Protein AF-A0A3A0BA62-F1 (afdb_monomer_lite)

Secondary structure (DSSP, 8-state):
--------SS--SS-HHHHHHHHHHHHHHHHHHHHHHHHHHHHHHHHHHHHHHHHHHHHHHHHHHHHHHHHHHHHHHHHHHHHHHHHHHHHHT-

Sequence (94 aa):
KPSSGIAAAYEYEPDGRELLDAIIPRFTALQVYQAILESQASEHAARMIAMRNATDNAKELVGALQLAYNKVRQQGITNDILDIVGGAEALAAN

Foldseek 3Di:
DDDPDPDPPDDDPPDPVVVCVVCVVVVVVVVVVVVVVVVVVVVVVVVVVVVVVVVVVVVVVVVVVVVVVVVVVVVVVVVVVVVVVVVVVVVVVD

Structure (mmCIF, N/CA/C/O backbone):
data_AF-A0A3A0BA62-F1
#
_entry.id   AF-A0A3A0BA62-F1
#
loop_
_atom_site.group_PDB
_atom_site.id
_atom_site.type_symbol
_atom_site.label_atom_id
_atom_site.label_alt_id
_atom_site.label_comp_id
_atom_site.label_asym_id
_atom_site.label_entity_id
_atom_site.label_seq_id
_atom_site.pdbx_PDB_ins_code
_atom_site.Cartn_x
_atom_site.Cartn_y
_atom_site.Cartn_z
_atom_site.occupancy
_atom_site.B_iso_or_equiv
_atom_site.auth_seq_id
_atom_site.auth_comp_id
_atom_site.auth_asym_id
_atom_site.auth_atom_id
_atom_site.pdbx_PDB_model_num
ATOM 1 N N . LYS A 1 1 ? 25.110 15.453 -64.708 1.00 35.78 1 LYS A N 1
ATOM 2 C CA . LYS A 1 1 ? 25.965 16.370 -63.909 1.00 35.78 1 LYS A CA 1
ATOM 3 C C . LYS A 1 1 ? 25.697 16.040 -62.442 1.00 35.78 1 LYS A C 1
ATOM 5 O O . LYS A 1 1 ? 24.519 15.995 -62.110 1.00 35.78 1 LYS A O 1
ATOM 10 N N . PRO A 1 2 ? 26.705 15.652 -61.645 1.00 43.09 2 PRO A N 1
ATOM 11 C CA . PRO A 1 2 ? 26.478 14.897 -60.417 1.00 43.09 2 PRO A CA 1
ATOM 12 C C . PRO A 1 2 ? 25.920 15.769 -59.288 1.00 43.09 2 PRO A C 1
ATOM 14 O O . PRO A 1 2 ? 26.158 16.974 -59.226 1.00 43.09 2 PRO A O 1
ATOM 17 N N . SER A 1 3 ? 25.141 15.111 -58.436 1.00 46.72 3 SER A N 1
ATOM 18 C CA . SER A 1 3 ? 24.431 15.604 -57.264 1.00 46.72 3 SER A CA 1
ATOM 19 C C . SER A 1 3 ? 25.389 16.042 -56.158 1.00 46.72 3 SER A C 1
ATOM 21 O O . SER A 1 3 ? 26.027 15.212 -55.514 1.00 46.72 3 SER A O 1
ATOM 23 N N . SER A 1 4 ? 25.431 17.344 -55.895 1.00 49.38 4 SER A N 1
ATOM 24 C CA . SER A 1 4 ? 26.013 17.919 -54.682 1.00 49.38 4 SER A CA 1
ATOM 25 C C . SER A 1 4 ? 25.037 17.719 -53.514 1.00 49.38 4 SER A C 1
ATOM 27 O O . SER A 1 4 ? 24.374 18.658 -53.075 1.00 49.38 4 SER A O 1
ATOM 29 N N . GLY A 1 5 ? 24.902 16.474 -53.051 1.00 51.66 5 GLY A N 1
ATOM 30 C CA . GLY A 1 5 ? 24.393 16.199 -51.710 1.00 51.66 5 GLY A CA 1
ATOM 31 C C . GLY A 1 5 ? 25.439 16.658 -50.699 1.00 51.66 5 GLY A C 1
ATOM 32 O O . GLY A 1 5 ? 26.628 16.469 -50.942 1.00 51.66 5 GLY A O 1
ATOM 33 N N . ILE A 1 6 ? 24.993 17.318 -49.630 1.00 54.00 6 ILE A N 1
ATOM 34 C CA . ILE A 1 6 ? 25.809 17.878 -48.543 1.00 54.00 6 ILE A CA 1
ATOM 35 C C . ILE A 1 6 ? 26.951 16.907 -48.208 1.00 54.00 6 ILE A C 1
ATOM 37 O O . ILE A 1 6 ? 26.702 15.821 -47.687 1.00 54.00 6 ILE A O 1
ATOM 41 N N . ALA A 1 7 ? 28.188 17.275 -48.552 1.00 53.81 7 ALA A N 1
ATOM 42 C CA . ALA A 1 7 ? 29.362 16.518 -48.144 1.00 53.81 7 ALA A CA 1
ATOM 43 C C . ALA A 1 7 ? 29.381 16.499 -46.611 1.00 53.81 7 ALA A C 1
ATOM 45 O O . ALA A 1 7 ? 29.295 17.556 -45.981 1.00 53.81 7 ALA A O 1
ATOM 46 N N . ALA A 1 8 ? 29.393 15.302 -46.026 1.00 58.88 8 ALA A N 1
ATOM 47 C CA . ALA A 1 8 ? 29.354 15.119 -44.585 1.00 58.88 8 ALA A CA 1
ATOM 48 C C . ALA A 1 8 ? 30.500 15.910 -43.939 1.00 58.88 8 ALA A C 1
ATOM 50 O O . ALA A 1 8 ? 31.663 15.710 -44.270 1.00 58.88 8 ALA A O 1
ATOM 51 N N . ALA A 1 9 ? 30.166 16.823 -43.025 1.00 60.62 9 ALA A N 1
ATOM 52 C CA . ALA A 1 9 ? 31.134 17.670 -42.325 1.00 60.62 9 ALA A CA 1
ATOM 53 C C . ALA A 1 9 ? 31.969 16.908 -41.272 1.00 60.62 9 ALA A C 1
ATOM 55 O O . ALA A 1 9 ? 32.729 17.524 -40.532 1.00 60.62 9 ALA A O 1
ATOM 56 N N . TYR A 1 10 ? 31.805 15.586 -41.186 1.00 68.19 10 TYR A N 1
ATOM 57 C CA . TYR A 1 10 ? 32.478 14.703 -40.245 1.00 68.19 10 TYR A CA 1
ATOM 58 C C . TYR A 1 10 ? 32.890 13.421 -40.967 1.00 68.19 10 TYR A C 1
ATOM 60 O O . TYR A 1 10 ? 32.048 12.731 -41.543 1.00 68.19 10 TYR A O 1
ATOM 68 N N . GLU A 1 11 ? 34.183 13.115 -40.922 1.00 71.69 11 GLU A N 1
ATOM 69 C CA . GLU A 1 11 ? 34.698 11.788 -41.244 1.00 71.69 11 GLU A CA 1
ATOM 70 C C . GLU A 1 11 ? 34.476 10.889 -40.023 1.00 71.69 11 GLU A C 1
ATOM 72 O O . GLU A 1 11 ? 34.836 11.241 -38.897 1.00 71.69 11 GLU A O 1
ATOM 77 N N . TYR A 1 12 ? 33.816 9.755 -40.246 1.00 73.31 12 TYR A N 1
ATOM 78 C CA . TYR A 1 12 ? 33.580 8.732 -39.234 1.00 73.31 12 TYR A CA 1
ATOM 79 C C . TYR A 1 12 ? 34.552 7.582 -39.480 1.00 73.31 12 TYR A C 1
ATOM 81 O O . TYR A 1 12 ? 34.691 7.125 -40.614 1.00 73.31 12 TYR A O 1
ATOM 89 N N . GLU A 1 13 ? 35.204 7.116 -38.420 1.00 75.44 13 GLU A N 1
ATOM 90 C CA . GLU A 1 13 ? 36.003 5.895 -38.440 1.00 75.44 13 GLU A CA 1
ATOM 91 C C . GLU A 1 13 ? 35.509 4.998 -37.296 1.00 75.44 13 GLU A C 1
ATOM 93 O O . GLU A 1 13 ? 35.629 5.400 -36.131 1.00 75.44 13 GLU A O 1
ATOM 98 N N . PRO A 1 14 ? 34.896 3.825 -37.565 1.00 80.75 14 PRO A N 1
ATOM 99 C CA . PRO A 1 14 ? 34.623 3.157 -38.858 1.00 80.75 14 PRO A CA 1
ATOM 100 C C . PRO A 1 14 ? 33.523 3.820 -39.724 1.00 80.75 14 PRO A C 1
ATOM 102 O O . PRO A 1 14 ? 32.929 4.816 -39.310 1.00 80.75 14 PRO A O 1
ATOM 105 N N . ASP A 1 15 ? 33.247 3.263 -40.919 1.00 84.81 15 ASP A N 1
ATOM 106 C CA . ASP A 1 15 ? 32.220 3.774 -41.850 1.00 84.81 15 ASP A CA 1
ATOM 107 C C . ASP A 1 15 ? 30.864 3.959 -41.152 1.00 84.81 15 ASP A C 1
ATOM 109 O O . ASP A 1 15 ? 30.469 3.182 -40.278 1.00 84.81 15 ASP A O 1
ATOM 113 N N . GLY A 1 16 ? 30.112 4.980 -41.570 1.00 82.81 16 GLY A N 1
ATOM 114 C CA . GLY A 1 16 ? 28.834 5.324 -40.950 1.00 82.81 16 GLY A CA 1
ATOM 115 C C . GLY A 1 16 ? 27.830 4.165 -40.931 1.00 82.81 16 GLY A C 1
ATOM 116 O O . GLY A 1 16 ? 27.024 4.084 -40.006 1.00 82.81 16 GLY A O 1
ATOM 117 N N . ARG A 1 17 ? 27.883 3.242 -41.904 1.00 85.38 17 ARG A N 1
ATOM 118 C CA . ARG A 1 17 ? 27.028 2.045 -41.902 1.00 85.38 17 ARG A CA 1
ATOM 119 C C . ARG A 1 17 ? 27.459 1.047 -40.837 1.00 85.38 17 ARG A C 1
ATOM 121 O O . ARG A 1 17 ? 26.614 0.616 -40.063 1.00 85.38 17 ARG A O 1
ATOM 128 N N . GLU A 1 18 ? 28.754 0.757 -40.739 1.00 87.25 18 GLU A N 1
ATOM 129 C CA . GLU A 1 18 ? 29.298 -0.156 -39.722 1.00 87.25 18 GLU A CA 1
ATOM 130 C C . GLU A 1 18 ? 29.011 0.351 -38.303 1.00 87.25 18 GLU A C 1
ATOM 132 O O . GLU A 1 18 ? 28.653 -0.418 -37.408 1.00 87.25 18 GLU A O 1
ATOM 137 N N . LEU A 1 19 ? 29.099 1.669 -38.105 1.00 87.69 19 LEU A N 1
ATOM 138 C CA . LEU A 1 19 ? 28.751 2.300 -36.839 1.00 87.69 19 LEU A CA 1
ATOM 139 C C . LEU A 1 19 ? 27.262 2.120 -36.502 1.00 87.69 19 LEU A C 1
ATOM 141 O O . LEU A 1 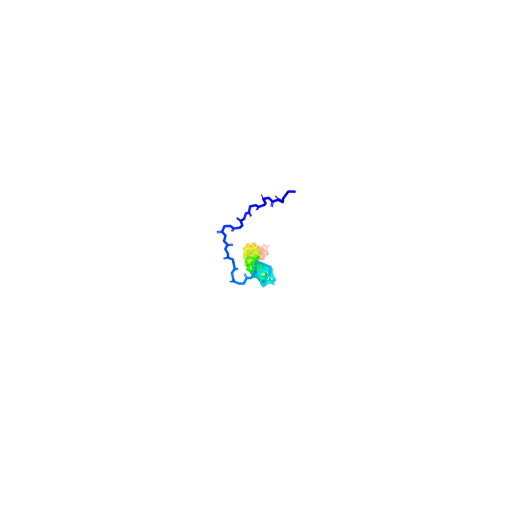19 ? 26.920 1.769 -35.371 1.00 87.69 19 LEU A O 1
ATOM 145 N N . LEU A 1 20 ? 26.368 2.345 -37.467 1.00 89.62 20 LEU A N 1
ATOM 146 C CA . LEU A 1 20 ? 24.926 2.179 -37.270 1.00 89.62 20 LEU A CA 1
ATOM 147 C C . LEU A 1 20 ? 24.534 0.715 -37.041 1.00 89.62 20 LEU A C 1
ATOM 149 O O . LEU A 1 20 ? 23.706 0.453 -36.167 1.00 89.62 20 LEU A O 1
ATOM 153 N N . ASP A 1 21 ? 25.168 -0.225 -37.740 1.00 91.19 21 ASP A N 1
ATOM 154 C CA . ASP A 1 21 ? 24.944 -1.664 -37.569 1.00 91.19 21 ASP A CA 1
ATOM 155 C C . ASP A 1 21 ? 25.288 -2.133 -36.146 1.00 91.19 21 ASP A C 1
ATOM 157 O O . ASP A 1 21 ? 24.648 -3.040 -35.614 1.00 91.19 21 ASP A O 1
ATOM 161 N N . ALA A 1 22 ? 26.245 -1.475 -35.484 1.00 89.31 22 ALA A N 1
ATOM 162 C CA . ALA A 1 22 ? 26.571 -1.733 -34.084 1.00 89.31 22 ALA A CA 1
ATOM 163 C C . ALA A 1 22 ? 25.676 -0.958 -33.096 1.00 89.31 22 ALA A C 1
ATOM 165 O O . ALA A 1 22 ? 25.253 -1.501 -32.068 1.00 89.31 22 ALA A O 1
ATOM 166 N N . ILE A 1 23 ? 25.395 0.320 -33.370 1.00 93.00 23 ILE A N 1
ATOM 167 C CA . ILE A 1 23 ? 24.670 1.199 -32.441 1.00 93.00 23 ILE A CA 1
ATOM 168 C C . ILE A 1 23 ? 23.186 0.855 -32.382 1.00 93.00 23 ILE A C 1
ATOM 170 O O . ILE A 1 23 ? 22.636 0.806 -31.281 1.00 93.00 23 ILE A O 1
ATOM 174 N N . ILE A 1 24 ? 22.532 0.619 -33.523 1.00 94.88 24 ILE A N 1
ATOM 175 C CA . ILE A 1 24 ? 21.077 0.431 -33.574 1.00 94.88 24 IL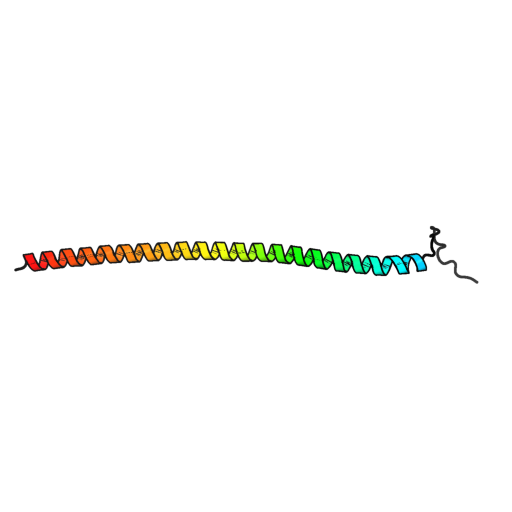E A CA 1
ATOM 176 C C . ILE A 1 24 ? 20.639 -0.752 -32.693 1.00 94.88 24 ILE A C 1
ATOM 178 O O . ILE A 1 24 ? 19.808 -0.532 -31.808 1.00 94.88 24 ILE A O 1
ATOM 182 N N . PRO A 1 25 ? 21.219 -1.967 -32.808 1.00 95.56 25 PRO A N 1
ATOM 183 C CA . PRO A 1 25 ? 20.816 -3.093 -31.966 1.00 95.56 25 PRO A CA 1
ATOM 184 C C . PRO A 1 25 ? 21.056 -2.836 -30.475 1.00 95.56 25 PRO A C 1
ATOM 186 O O . PRO A 1 25 ? 20.213 -3.164 -29.638 1.00 95.56 25 PRO A O 1
ATOM 189 N N . ARG A 1 26 ? 22.187 -2.210 -30.128 1.00 95.56 26 ARG A N 1
ATOM 190 C CA . ARG A 1 26 ? 22.540 -1.900 -28.738 1.00 95.56 26 ARG A CA 1
ATOM 191 C C . ARG A 1 26 ? 21.614 -0.843 -28.139 1.00 95.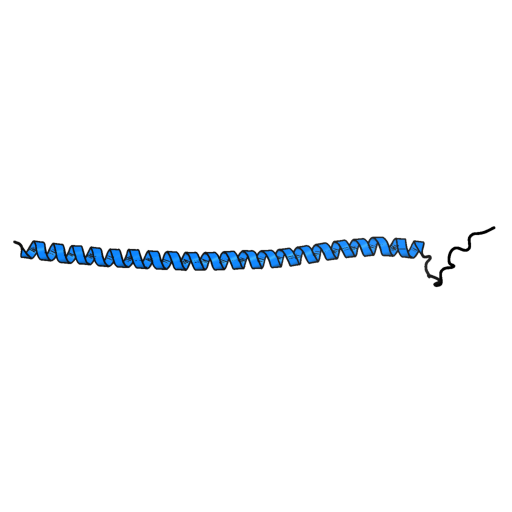56 26 ARG A C 1
ATOM 193 O O . ARG A 1 26 ? 21.218 -0.973 -26.983 1.00 95.56 26 ARG A O 1
ATOM 200 N N . PHE A 1 27 ? 21.258 0.179 -28.911 1.00 96.62 27 PHE A N 1
ATOM 201 C CA . PHE A 1 27 ? 20.319 1.209 -28.484 1.00 96.62 27 PHE A CA 1
ATOM 202 C C . PHE A 1 27 ? 18.923 0.619 -28.281 1.00 96.62 27 PHE A C 1
ATOM 204 O O . PHE A 1 27 ? 18.325 0.829 -27.231 1.00 96.62 27 PHE A O 1
ATOM 211 N N . THR A 1 28 ? 18.428 -0.200 -29.213 1.00 96.88 28 THR A N 1
ATOM 212 C CA . THR A 1 28 ? 17.138 -0.885 -29.048 1.00 96.88 28 THR A CA 1
ATOM 213 C C . THR A 1 28 ? 17.128 -1.797 -27.819 1.00 96.88 28 THR A C 1
ATOM 215 O O . THR A 1 28 ? 16.172 -1.758 -27.046 1.00 96.88 28 THR A O 1
ATOM 2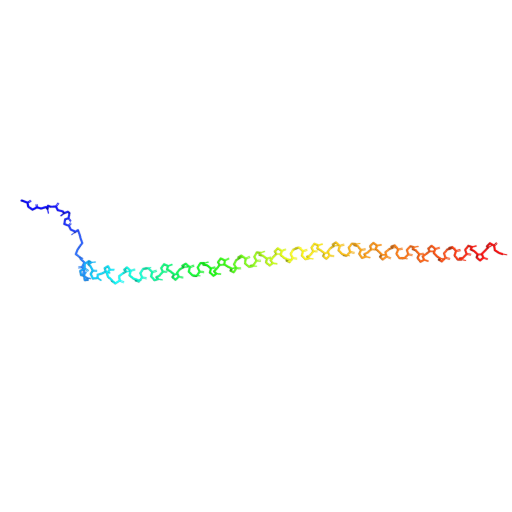18 N N . ALA A 1 29 ? 18.195 -2.568 -27.585 1.00 97.12 29 ALA A N 1
ATOM 219 C CA . ALA A 1 29 ? 18.316 -3.401 -26.388 1.00 97.12 29 ALA A CA 1
ATOM 220 C C . ALA A 1 29 ? 18.293 -2.566 -25.096 1.00 97.12 29 ALA A C 1
ATOM 222 O O . ALA A 1 29 ? 17.630 -2.945 -24.130 1.00 97.12 29 ALA A O 1
ATOM 223 N N . LEU A 1 30 ? 18.963 -1.409 -25.091 1.00 98.00 30 LEU A N 1
ATOM 224 C CA . LEU A 1 30 ? 18.955 -0.488 -23.956 1.00 98.00 30 LEU A CA 1
ATOM 225 C C . LEU A 1 30 ? 17.556 0.084 -23.693 1.00 98.00 30 LEU A C 1
ATOM 227 O O . LEU A 1 30 ? 17.129 0.107 -22.543 1.00 98.00 30 LEU A O 1
ATOM 231 N N . GLN A 1 31 ? 16.824 0.477 -24.739 1.00 98.12 31 GLN A N 1
ATOM 232 C CA . GLN A 1 31 ? 15.452 0.982 -24.608 1.00 98.12 31 GLN A CA 1
ATOM 233 C C . GLN A 1 31 ? 14.515 -0.071 -24.002 1.00 98.12 31 GLN A C 1
ATOM 235 O O . GLN A 1 31 ? 13.722 0.240 -23.115 1.00 98.12 31 GLN A O 1
ATOM 240 N N . VAL A 1 32 ? 14.625 -1.331 -24.438 1.00 97.75 32 VAL A N 1
ATOM 241 C CA . VAL A 1 32 ? 13.840 -2.438 -23.866 1.00 97.75 32 VAL A CA 1
ATOM 242 C C . VAL A 1 32 ? 14.224 -2.681 -22.406 1.00 97.75 32 VAL A C 1
ATOM 244 O O . VAL A 1 32 ? 13.348 -2.844 -21.559 1.00 97.75 32 VAL A O 1
ATOM 247 N N . TYR A 1 33 ? 15.520 -2.668 -22.091 1.00 98.06 33 TYR A N 1
ATOM 248 C CA . TYR A 1 33 ? 15.996 -2.832 -20.720 1.00 98.06 33 TYR A CA 1
ATOM 249 C C . TYR A 1 33 ? 15.479 -1.722 -19.795 1.00 98.06 33 TYR A C 1
ATOM 251 O O . TYR A 1 33 ? 14.976 -2.012 -18.709 1.00 98.06 33 TYR A O 1
ATOM 259 N N . GLN A 1 34 ? 15.524 -0.466 -20.245 1.00 98.31 34 GLN A N 1
ATOM 260 C CA . GLN A 1 34 ? 14.971 0.665 -19.506 1.00 98.31 34 GLN A CA 1
ATOM 261 C C . GLN A 1 34 ? 13.463 0.506 -19.276 1.00 98.31 34 GLN A C 1
ATOM 263 O O . GLN A 1 34 ? 13.009 0.669 -18.146 1.00 98.31 34 GLN A O 1
ATOM 268 N N . ALA A 1 35 ? 12.700 0.115 -20.301 1.00 98.19 35 ALA A N 1
ATOM 269 C CA . ALA A 1 35 ? 11.260 -0.098 -20.172 1.00 98.19 35 ALA A CA 1
ATOM 270 C C . ALA A 1 35 ? 10.916 -1.179 -19.128 1.00 98.19 35 ALA A C 1
ATOM 272 O O . ALA A 1 35 ? 9.956 -1.033 -18.372 1.00 98.19 35 ALA A O 1
ATOM 273 N N . ILE A 1 36 ? 11.716 -2.248 -19.041 1.00 98.31 36 ILE A N 1
ATOM 274 C CA . ILE A 1 36 ? 11.540 -3.293 -18.022 1.00 98.31 36 ILE A CA 1
ATOM 275 C C . ILE A 1 36 ? 11.800 -2.733 -16.619 1.00 98.31 36 ILE A C 1
ATOM 277 O O . ILE A 1 36 ? 10.996 -2.967 -15.715 1.00 98.31 36 ILE A O 1
ATOM 281 N N . LEU A 1 37 ? 12.887 -1.979 -16.433 1.00 98.38 37 LEU A N 1
ATOM 282 C CA . LEU A 1 37 ? 13.208 -1.367 -15.140 1.00 98.38 37 LEU A CA 1
ATOM 283 C C . LEU A 1 37 ? 12.126 -0.380 -14.692 1.00 98.38 37 LEU A C 1
ATOM 285 O O . LEU A 1 37 ? 11.699 -0.412 -13.536 1.00 98.38 37 LEU A O 1
ATOM 289 N N . GLU A 1 38 ? 11.646 0.463 -15.606 1.00 98.00 38 GLU A N 1
ATOM 290 C CA . GLU A 1 38 ? 10.548 1.393 -15.344 1.00 98.00 38 GLU A CA 1
ATOM 291 C C . GLU A 1 38 ? 9.265 0.640 -14.982 1.00 98.00 38 GLU A C 1
ATOM 293 O O . GLU A 1 38 ? 8.633 0.968 -13.979 1.00 98.00 38 GLU A O 1
ATOM 298 N N . SER A 1 39 ? 8.925 -0.429 -15.710 1.00 98.19 39 SER A N 1
ATOM 299 C CA . SER A 1 39 ? 7.763 -1.265 -15.396 1.00 98.19 39 SER A CA 1
ATOM 300 C C . SER A 1 39 ? 7.854 -1.884 -14.001 1.00 98.19 39 SER A C 1
ATOM 302 O O . SER A 1 39 ? 6.853 -1.907 -13.286 1.00 98.19 39 SER A O 1
ATOM 304 N N . GLN A 1 40 ? 9.024 -2.381 -13.592 1.00 98.31 40 GLN A N 1
ATOM 305 C CA . GLN A 1 40 ? 9.226 -2.949 -12.254 1.00 98.31 40 GLN A CA 1
ATOM 306 C C . GLN A 1 40 ? 9.110 -1.884 -11.160 1.00 98.31 40 GLN A C 1
ATOM 308 O O . GLN A 1 40 ? 8.459 -2.106 -10.138 1.00 98.31 40 GLN A O 1
ATOM 313 N N . ALA A 1 41 ? 9.698 -0.707 -11.377 1.00 97.94 41 ALA A N 1
ATOM 314 C CA . ALA A 1 41 ? 9.585 0.406 -10.443 1.00 97.94 41 ALA A CA 1
ATOM 315 C C . ALA A 1 41 ? 8.127 0.880 -10.306 1.00 97.94 41 ALA A C 1
ATOM 317 O O . ALA A 1 41 ? 7.637 1.061 -9.187 1.00 97.94 41 ALA A O 1
ATOM 318 N N . SER A 1 42 ? 7.410 1.024 -11.426 1.00 97.88 42 SER A N 1
ATOM 319 C CA . SER A 1 42 ? 5.986 1.369 -11.444 1.00 97.88 42 SER A CA 1
ATOM 320 C 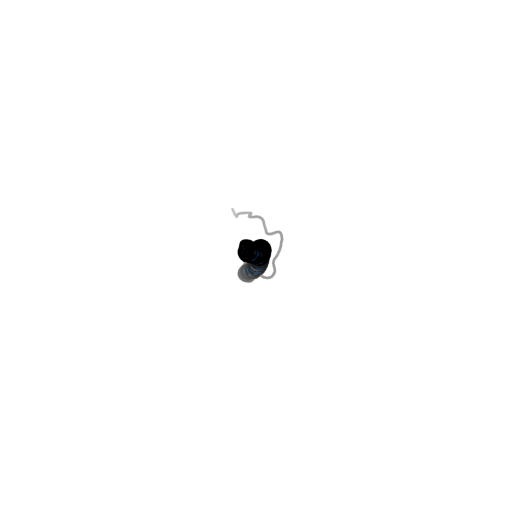C . SER A 1 42 ? 5.130 0.317 -10.744 1.00 97.88 42 SER A C 1
ATOM 322 O O . SER A 1 42 ? 4.240 0.674 -9.975 1.00 97.88 42 SER A O 1
ATOM 324 N N . GLU A 1 43 ? 5.413 -0.969 -10.950 1.00 98.12 43 GLU A N 1
ATOM 325 C CA . GLU A 1 43 ? 4.715 -2.063 -10.275 1.00 98.12 43 GLU A CA 1
ATOM 326 C C . GLU A 1 43 ? 4.921 -2.009 -8.757 1.00 98.12 43 GLU A C 1
ATOM 328 O O . GLU A 1 43 ? 3.959 -2.093 -7.992 1.00 98.12 43 GLU A O 1
ATOM 333 N N . HIS A 1 44 ? 6.157 -1.781 -8.307 1.00 98.00 44 HIS A N 1
ATOM 334 C CA . HIS A 1 44 ? 6.459 -1.640 -6.886 1.00 98.00 44 HIS A CA 1
ATOM 335 C C . HIS A 1 44 ? 5.745 -0.431 -6.265 1.00 98.00 44 HIS A C 1
ATOM 337 O O . HIS A 1 44 ? 5.136 -0.548 -5.199 1.00 98.00 44 HIS A O 1
ATOM 343 N N . ALA A 1 45 ? 5.751 0.717 -6.948 1.00 98.00 45 ALA A N 1
ATOM 344 C CA . ALA A 1 45 ? 5.040 1.915 -6.508 1.00 98.00 45 ALA A CA 1
ATOM 345 C C . ALA A 1 45 ? 3.521 1.692 -6.429 1.00 98.00 45 ALA A C 1
ATOM 347 O O . ALA A 1 45 ? 2.902 1.994 -5.405 1.00 98.00 45 ALA A O 1
ATOM 348 N N . ALA A 1 46 ? 2.925 1.103 -7.470 1.00 98.19 46 ALA A N 1
ATOM 349 C CA . ALA A 1 46 ? 1.504 0.771 -7.501 1.00 98.19 46 ALA A CA 1
ATOM 350 C C . ALA A 1 46 ? 1.131 -0.204 -6.376 1.00 98.19 46 ALA A C 1
ATOM 352 O O . ALA A 1 46 ? 0.131 -0.002 -5.684 1.00 98.19 46 ALA A O 1
ATOM 353 N N . ARG A 1 47 ? 1.972 -1.217 -6.129 1.00 98.19 47 ARG A N 1
ATOM 354 C CA . ARG A 1 47 ? 1.786 -2.177 -5.037 1.00 98.19 47 ARG A CA 1
ATOM 355 C C . ARG A 1 47 ? 1.820 -1.488 -3.674 1.00 98.19 47 ARG A C 1
ATOM 357 O O . ARG A 1 47 ? 0.951 -1.753 -2.849 1.00 98.19 47 ARG A O 1
ATOM 364 N N . MET A 1 48 ? 2.772 -0.585 -3.434 1.00 98.25 48 MET A N 1
ATOM 365 C CA . MET A 1 48 ? 2.845 0.164 -2.173 1.00 98.25 48 MET A CA 1
ATOM 366 C C . MET A 1 48 ? 1.591 1.013 -1.935 1.00 98.25 48 MET A C 1
ATOM 368 O O . MET A 1 48 ? 1.049 1.001 -0.831 1.00 98.25 48 MET A O 1
ATOM 372 N N . ILE A 1 49 ? 1.094 1.705 -2.965 1.00 98.25 49 ILE A N 1
ATOM 373 C CA . ILE A 1 49 ? -0.134 2.510 -2.869 1.00 98.25 49 ILE A CA 1
ATOM 374 C C . ILE A 1 49 ? -1.346 1.616 -2.588 1.00 98.25 49 ILE A C 1
ATOM 376 O O . ILE A 1 49 ? -2.128 1.911 -1.685 1.00 98.25 49 ILE A O 1
ATOM 380 N N . ALA A 1 50 ? -1.481 0.498 -3.307 1.00 98.12 50 ALA A N 1
ATOM 381 C CA . ALA A 1 50 ? -2.568 -0.452 -3.094 1.00 98.12 50 ALA A CA 1
ATOM 382 C C . ALA A 1 50 ? -2.567 -1.011 -1.661 1.00 98.12 50 ALA A C 1
ATOM 384 O O . ALA A 1 50 ? -3.612 -1.056 -1.013 1.00 98.12 50 ALA A O 1
ATOM 385 N N . MET A 1 51 ? -1.394 -1.376 -1.135 1.00 98.38 51 MET A N 1
ATOM 386 C CA . MET A 1 51 ? -1.255 -1.888 0.233 1.00 98.38 51 MET A CA 1
ATOM 387 C C . MET A 1 51 ? -1.515 -0.816 1.293 1.00 98.38 51 MET A C 1
ATOM 389 O O . MET A 1 51 ? -2.113 -1.114 2.329 1.00 98.38 51 MET A O 1
ATOM 393 N N . ARG A 1 52 ? -1.118 0.437 1.039 1.00 98.38 52 ARG A N 1
ATOM 394 C CA . ARG A 1 52 ? -1.458 1.562 1.918 1.00 98.38 52 ARG A CA 1
ATOM 395 C C . ARG A 1 52 ? -2.970 1.756 1.991 1.00 98.38 52 ARG A C 1
ATOM 397 O O . ARG A 1 52 ? -3.511 1.773 3.090 1.00 98.38 52 ARG A O 1
ATOM 404 N N . ASN A 1 53 ? -3.649 1.784 0.845 1.00 98.19 53 ASN A N 1
ATOM 405 C CA . ASN A 1 53 ? -5.108 1.898 0.791 1.00 98.19 53 ASN A CA 1
ATOM 406 C C . ASN A 1 53 ? -5.791 0.724 1.508 1.00 98.19 53 ASN A C 1
ATOM 408 O O . ASN A 1 53 ? -6.716 0.930 2.286 1.00 98.19 53 ASN A O 1
ATOM 412 N N . ALA A 1 54 ? -5.308 -0.507 1.310 1.00 98.19 54 ALA A N 1
ATOM 413 C CA . ALA A 1 54 ? -5.826 -1.674 2.022 1.00 98.19 54 ALA A CA 1
ATOM 414 C C . ALA A 1 54 ? -5.650 -1.553 3.548 1.00 98.19 54 ALA A C 1
ATOM 416 O O . ALA A 1 54 ? -6.560 -1.887 4.306 1.00 98.19 54 ALA A O 1
ATOM 417 N N . THR A 1 55 ? -4.502 -1.037 3.998 1.00 98.44 55 THR A N 1
ATOM 418 C CA . THR A 1 55 ? -4.207 -0.797 5.420 1.00 98.44 55 THR A CA 1
ATOM 419 C C . THR A 1 55 ? -5.121 0.274 6.011 1.00 98.44 55 THR A C 1
ATOM 421 O O . THR A 1 55 ? -5.611 0.113 7.128 1.00 98.44 55 THR A O 1
ATOM 424 N N . ASP A 1 56 ? -5.366 1.356 5.277 1.00 98.38 56 ASP A N 1
ATOM 425 C CA . ASP A 1 56 ? -6.231 2.445 5.728 1.00 98.38 56 ASP A CA 1
ATOM 426 C C . ASP A 1 56 ? -7.696 1.980 5.812 1.00 98.38 56 ASP A C 1
ATOM 428 O O . ASP A 1 56 ? -8.323 2.142 6.859 1.00 98.38 56 ASP A O 1
ATOM 432 N N . ASN A 1 57 ? -8.189 1.241 4.812 1.00 98.00 57 ASN A N 1
ATOM 433 C CA . ASN A 1 57 ? -9.519 0.617 4.848 1.00 98.00 57 ASN A CA 1
ATOM 434 C C . ASN A 1 57 ? -9.676 -0.360 6.029 1.00 98.00 57 ASN A C 1
ATOM 436 O O . ASN A 1 57 ? -10.719 -0.407 6.683 1.00 98.00 57 ASN A O 1
ATOM 440 N N . ALA A 1 58 ? -8.638 -1.147 6.327 1.00 98.50 58 ALA A N 1
ATOM 441 C CA . ALA A 1 58 ? -8.656 -2.058 7.468 1.00 98.50 58 ALA A CA 1
ATOM 442 C C . ALA A 1 58 ? -8.752 -1.298 8.802 1.00 98.50 58 ALA A C 1
ATOM 444 O O . ALA A 1 58 ? -9.494 -1.716 9.690 1.00 98.50 58 ALA A O 1
ATOM 445 N N . LYS A 1 59 ? -8.051 -0.165 8.947 1.00 98.44 59 LYS A N 1
ATOM 446 C CA . LYS A 1 59 ? -8.142 0.684 10.148 1.00 98.44 59 LYS A CA 1
ATOM 447 C C . LYS A 1 59 ? -9.536 1.282 10.318 1.00 98.44 59 LYS A C 1
ATOM 449 O O . LYS A 1 59 ? -10.047 1.294 11.437 1.00 98.44 59 LYS A O 1
ATOM 454 N N . GLU A 1 60 ? -10.154 1.743 9.233 1.00 98.25 60 GLU A N 1
ATOM 455 C CA . GLU A 1 60 ? -11.534 2.241 9.261 1.00 98.25 60 GLU A CA 1
ATOM 456 C C . GLU A 1 60 ? -12.505 1.155 9.738 1.00 98.25 60 GLU A C 1
ATOM 458 O O . GLU A 1 60 ? -13.310 1.392 10.643 1.00 98.25 60 GLU A O 1
ATOM 463 N N . LEU A 1 61 ? -12.373 -0.065 9.205 1.00 98.38 61 LEU A N 1
ATOM 464 C CA . LEU A 1 61 ? -13.196 -1.201 9.613 1.00 98.38 61 LEU A CA 1
ATOM 465 C C . LEU A 1 61 ? -13.001 -1.550 11.093 1.00 98.38 61 LEU A C 1
ATOM 467 O O . LEU A 1 61 ? -13.980 -1.771 11.805 1.00 98.38 61 LEU A O 1
ATOM 471 N N . VAL A 1 62 ? -11.756 -1.565 11.577 1.00 98.50 62 VAL A N 1
ATOM 472 C CA . VAL A 1 62 ? -11.457 -1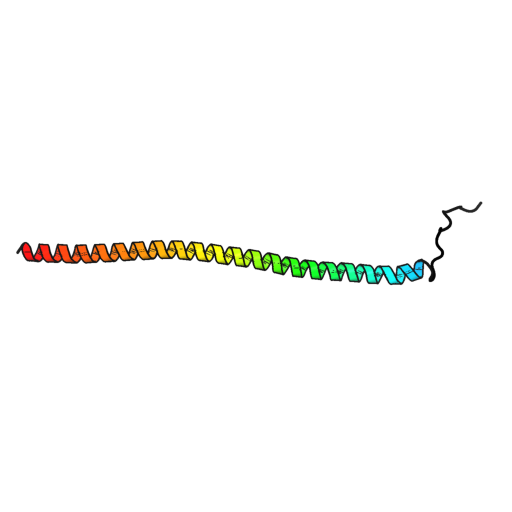.789 12.999 1.00 98.50 62 VAL A CA 1
ATOM 473 C C . VAL A 1 62 ? -12.141 -0.734 13.869 1.00 98.50 62 VAL A C 1
ATOM 475 O O . VAL A 1 62 ? -12.771 -1.087 14.865 1.00 98.50 62 VAL A O 1
ATOM 478 N N . GLY A 1 63 ? -12.082 0.543 13.482 1.00 98.38 63 GLY A N 1
ATOM 479 C CA . GLY A 1 63 ? -12.766 1.621 14.200 1.00 98.38 63 GLY A CA 1
ATOM 480 C C . GLY A 1 63 ? -14.282 1.416 14.264 1.00 98.38 63 GLY A C 1
ATOM 481 O O . GLY A 1 63 ? -14.882 1.526 15.338 1.00 98.38 63 GLY A O 1
ATOM 482 N N . ALA A 1 64 ? -14.899 1.051 13.139 1.00 98.38 64 ALA A N 1
ATOM 483 C CA . ALA A 1 64 ? -16.332 0.774 13.067 1.00 98.38 64 ALA A CA 1
ATOM 484 C C . ALA A 1 64 ? -16.737 -0.427 13.939 1.00 98.38 64 ALA A C 1
ATOM 486 O O . ALA A 1 64 ? -17.704 -0.349 14.703 1.00 98.38 64 ALA A O 1
ATOM 487 N N . LEU A 1 65 ? -15.972 -1.521 13.878 1.00 98.50 65 LEU A N 1
ATOM 488 C CA . LEU A 1 65 ? -16.210 -2.715 14.689 1.00 98.50 65 LEU A CA 1
ATOM 489 C C . LEU A 1 65 ? -16.023 -2.438 16.182 1.00 98.50 65 LEU A C 1
ATOM 491 O O . LEU A 1 65 ? -16.817 -2.915 16.989 1.00 98.50 65 LEU A O 1
ATOM 495 N N . GLN A 1 66 ? -15.036 -1.626 16.563 1.00 98.50 66 GLN A N 1
ATOM 496 C CA . GLN A 1 66 ? -14.824 -1.240 17.957 1.00 98.50 66 GLN A CA 1
ATOM 497 C C . GLN A 1 66 ? -16.008 -0.435 18.508 1.00 98.50 66 GLN A C 1
ATOM 499 O O . GLN A 1 66 ? -16.444 -0.660 19.641 1.00 98.50 66 GLN A O 1
ATOM 504 N N . LEU A 1 67 ? -16.553 0.489 17.710 1.00 98.38 67 LEU A N 1
ATOM 505 C CA . LEU A 1 67 ? -17.746 1.246 18.084 1.00 98.38 67 LEU A CA 1
ATOM 506 C C . LEU A 1 67 ? -18.954 0.316 18.266 1.00 98.38 67 LEU A C 1
ATOM 508 O O . LEU A 1 67 ? -19.652 0.407 19.278 1.00 98.38 67 LEU A O 1
ATOM 512 N N . ALA A 1 68 ? -19.172 -0.604 17.322 1.00 98.31 68 ALA A N 1
ATOM 513 C CA . ALA A 1 68 ? -20.246 -1.590 17.397 1.00 98.31 68 ALA A CA 1
ATOM 514 C C . ALA A 1 68 ? -20.102 -2.499 18.629 1.00 98.31 68 ALA A C 1
ATOM 516 O O . ALA A 1 68 ? -21.061 -2.670 19.380 1.00 98.31 68 ALA A O 1
ATOM 517 N N . TYR A 1 69 ? -18.894 -3.006 18.888 1.00 98.44 69 TYR A N 1
ATOM 518 C CA . TYR A 1 69 ? -18.574 -3.815 20.063 1.00 98.44 69 TYR A CA 1
ATOM 519 C C . TYR A 1 69 ? -18.905 -3.080 21.363 1.00 98.44 69 TYR A C 1
ATOM 521 O O . TYR A 1 69 ? -19.601 -3.612 22.228 1.00 98.44 69 TYR A O 1
ATOM 529 N N . ASN A 1 70 ? -18.466 -1.825 21.490 1.00 98.25 70 ASN A N 1
ATOM 530 C CA . ASN A 1 70 ? -18.735 -1.017 22.675 1.00 98.25 70 ASN A CA 1
ATOM 531 C C . ASN A 1 70 ? -20.235 -0.776 22.882 1.00 98.25 70 ASN A C 1
ATOM 533 O O . ASN A 1 70 ? -20.699 -0.826 24.021 1.00 98.25 70 ASN A O 1
ATOM 537 N N . LYS A 1 71 ? -20.989 -0.556 21.797 1.00 98.25 71 LYS A N 1
ATOM 538 C CA . LYS A 1 71 ? -22.444 -0.383 21.846 1.00 98.25 71 LYS A CA 1
ATOM 539 C C . LYS A 1 71 ? -23.145 -1.650 22.335 1.00 98.25 71 LYS A C 1
ATOM 541 O O . LYS A 1 71 ? -23.930 -1.569 23.275 1.00 98.25 71 LYS A O 1
ATOM 546 N N . VAL A 1 72 ? -22.827 -2.808 21.754 1.00 98.06 72 VAL A N 1
ATOM 547 C CA . VAL A 1 72 ? -23.400 -4.103 22.166 1.00 98.06 72 VAL A CA 1
ATOM 548 C C . VAL A 1 72 ? -23.048 -4.414 23.619 1.00 98.06 72 VAL A C 1
ATOM 550 O O . VAL A 1 72 ? -23.915 -4.811 24.392 1.00 98.06 72 VAL A O 1
ATOM 553 N N . ARG A 1 73 ? -21.800 -4.157 24.030 1.00 98.44 73 ARG A N 1
ATOM 554 C CA . ARG A 1 73 ? -21.365 -4.331 25.421 1.00 98.44 73 ARG A CA 1
ATOM 555 C C . ARG A 1 73 ? -22.192 -3.487 26.393 1.00 98.44 73 ARG A C 1
ATOM 557 O O . ARG A 1 73 ? -22.612 -3.994 27.426 1.00 98.44 73 ARG A O 1
ATOM 564 N N . GLN A 1 74 ? -22.415 -2.209 26.081 1.00 98.19 74 GLN A N 1
ATOM 565 C CA . GLN A 1 74 ? -23.214 -1.322 26.933 1.00 98.19 74 GLN A CA 1
ATOM 566 C C . GLN A 1 74 ? -24.677 -1.764 26.995 1.00 98.19 74 GLN A C 1
ATOM 568 O O . GLN A 1 74 ? -25.244 -1.794 28.079 1.00 98.19 74 GLN A O 1
ATOM 573 N N . GLN A 1 75 ? -25.259 -2.162 25.860 1.00 98.25 75 GLN A N 1
ATOM 574 C CA . GLN A 1 75 ? -26.617 -2.709 25.814 1.00 98.25 75 GLN A CA 1
ATOM 575 C C . GLN A 1 75 ? -26.757 -3.962 26.688 1.00 98.25 75 GLN A C 1
ATOM 577 O O . GLN A 1 75 ? -27.732 -4.068 27.423 1.00 98.25 75 GLN A O 1
ATOM 582 N N . GLY A 1 76 ? -25.767 -4.862 26.661 1.00 98.19 76 GLY A N 1
ATOM 583 C CA . GLY A 1 76 ? -25.721 -6.029 27.545 1.00 98.19 76 GLY A CA 1
ATOM 584 C C . GLY A 1 76 ? -25.738 -5.640 29.024 1.00 98.19 76 GLY A C 1
ATOM 585 O O . GLY A 1 76 ? -26.616 -6.078 29.752 1.00 98.19 76 GLY A O 1
ATOM 586 N N . ILE A 1 77 ? -24.850 -4.726 29.440 1.00 98.00 77 ILE A N 1
ATOM 587 C CA . ILE A 1 77 ? -24.812 -4.227 30.828 1.00 98.00 77 ILE A CA 1
ATOM 588 C C . ILE A 1 77 ? -26.159 -3.615 31.239 1.00 98.00 77 ILE A C 1
ATOM 590 O O . ILE A 1 77 ? -26.631 -3.849 32.347 1.00 98.00 77 ILE A O 1
ATOM 594 N N . THR A 1 78 ? -26.785 -2.817 30.370 1.00 98.00 78 THR A N 1
ATOM 595 C CA . THR A 1 78 ? -28.097 -2.224 30.662 1.00 98.00 78 THR A CA 1
ATOM 596 C C . THR A 1 78 ? -29.177 -3.290 30.827 1.00 98.00 78 THR A C 1
ATOM 598 O O . THR A 1 78 ? -29.963 -3.184 31.763 1.00 98.00 78 THR A O 1
ATOM 601 N N . ASN A 1 79 ? -29.206 -4.313 29.970 1.00 98.00 79 ASN A N 1
ATOM 602 C CA . ASN A 1 79 ? -30.165 -5.413 30.086 1.00 98.00 79 ASN A CA 1
ATOM 603 C C . ASN A 1 79 ? -29.969 -6.195 31.390 1.00 98.00 79 ASN A C 1
ATOM 605 O O . ASN A 1 79 ? -30.939 -6.400 32.109 1.00 98.00 79 ASN A O 1
ATOM 609 N N . ASP A 1 80 ? -28.726 -6.527 31.747 1.00 97.44 80 ASP A N 1
ATOM 610 C CA . ASP A 1 80 ? -28.424 -7.220 33.004 1.00 97.44 80 ASP A CA 1
ATOM 611 C C . ASP A 1 80 ? -28.900 -6.403 34.221 1.00 97.44 80 ASP A C 1
ATOM 613 O O . ASP A 1 80 ? -29.461 -6.947 35.170 1.00 97.44 80 ASP A O 1
ATOM 617 N N . ILE A 1 81 ? -28.720 -5.075 34.196 1.00 97.12 81 ILE A N 1
ATOM 618 C CA . ILE A 1 81 ? -29.219 -4.182 35.253 1.00 97.12 81 ILE A CA 1
ATOM 619 C C . ILE A 1 81 ? -30.752 -4.180 35.300 1.00 97.12 81 ILE A C 1
ATOM 621 O O . ILE A 1 81 ? -31.318 -4.230 36.393 1.00 97.12 81 ILE A O 1
ATOM 625 N N . LEU A 1 82 ? -31.424 -4.116 34.146 1.00 97.38 82 LEU A N 1
ATOM 626 C CA . LEU A 1 82 ? -32.888 -4.154 34.075 1.00 97.38 82 LEU A CA 1
ATOM 627 C C . LEU A 1 82 ? -33.441 -5.468 34.635 1.00 97.38 82 LEU A C 1
ATOM 629 O O . LEU A 1 82 ? -34.406 -5.432 35.397 1.00 97.38 82 LEU A O 1
ATOM 633 N N . ASP A 1 83 ? -32.800 -6.595 34.333 1.00 96.62 83 ASP A N 1
ATOM 634 C CA . ASP A 1 83 ? -33.182 -7.906 34.859 1.00 96.62 83 ASP A CA 1
ATOM 635 C C . ASP A 1 83 ? -32.999 -7.980 36.385 1.00 96.62 83 ASP A C 1
ATOM 637 O O . ASP A 1 83 ? -33.880 -8.475 37.092 1.00 96.62 83 ASP A O 1
ATOM 641 N N . ILE A 1 84 ? -31.898 -7.435 36.921 1.00 95.62 84 ILE A N 1
ATOM 642 C CA . ILE A 1 84 ? -31.657 -7.366 38.374 1.00 95.62 84 ILE A CA 1
ATOM 643 C C . ILE A 1 84 ? -32.730 -6.521 39.070 1.00 95.62 84 ILE A C 1
ATOM 645 O O . ILE A 1 84 ? -33.286 -6.949 40.084 1.00 95.62 84 ILE A O 1
ATOM 649 N N . VAL A 1 85 ? -33.022 -5.326 38.548 1.00 95.62 85 VAL A N 1
ATOM 650 C CA . VAL A 1 85 ? -34.018 -4.418 39.140 1.00 95.62 85 VAL A CA 1
ATOM 651 C C . VAL A 1 85 ? -35.418 -5.020 39.047 1.00 95.62 85 VAL A C 1
ATOM 653 O O . VAL A 1 85 ? -36.115 -5.071 40.058 1.00 95.62 85 VAL A O 1
ATOM 656 N N . GLY A 1 86 ? -35.807 -5.549 37.884 1.00 95.19 86 GLY A N 1
ATOM 657 C CA . GLY A 1 86 ? -37.105 -6.200 37.699 1.00 95.19 86 GLY A CA 1
ATOM 658 C C . GLY A 1 86 ? -37.291 -7.417 38.610 1.00 95.19 86 GLY A C 1
ATOM 659 O O . GLY A 1 86 ? -38.357 -7.594 39.199 1.00 95.19 86 GLY A O 1
ATOM 660 N N . GLY A 1 87 ? -36.242 -8.226 38.797 1.00 94.81 87 GLY A N 1
ATOM 661 C CA . GLY A 1 87 ? -36.253 -9.340 39.747 1.00 94.81 87 GLY A CA 1
ATOM 662 C C . GLY A 1 87 ? -36.380 -8.888 41.206 1.00 94.81 87 GLY A C 1
ATOM 663 O O . GLY A 1 87 ? -37.144 -9.480 41.970 1.00 94.81 87 GLY A O 1
ATOM 664 N N . ALA A 1 88 ? -35.675 -7.824 41.597 1.00 94.88 88 ALA A N 1
ATOM 665 C CA . ALA A 1 88 ? -35.764 -7.258 42.942 1.00 94.88 88 ALA A CA 1
ATOM 666 C C . ALA A 1 88 ? -37.153 -6.659 43.237 1.00 94.88 88 ALA A C 1
ATOM 668 O O . ALA A 1 88 ? -37.699 -6.889 44.315 1.00 94.88 88 ALA A O 1
ATOM 669 N N . GLU A 1 89 ? -37.753 -5.941 42.283 1.00 93.62 89 GLU A N 1
ATOM 670 C CA . GLU A 1 89 ? -39.112 -5.398 42.417 1.00 93.62 89 GLU A CA 1
ATOM 671 C C . GLU A 1 89 ? -40.167 -6.507 42.522 1.00 93.62 89 GLU A C 1
ATOM 673 O O . GLU A 1 89 ? -41.065 -6.423 43.360 1.00 93.62 89 GLU A O 1
ATOM 678 N N . ALA A 1 90 ? -40.035 -7.585 41.743 1.00 93.38 90 ALA A N 1
ATOM 679 C CA . ALA A 1 90 ? -40.942 -8.732 41.816 1.00 93.38 90 ALA A CA 1
ATOM 680 C C . ALA A 1 90 ? -40.904 -9.443 43.184 1.00 93.38 90 ALA A C 1
ATOM 682 O O . ALA A 1 90 ? -41.924 -9.957 43.648 1.00 93.38 90 ALA A O 1
ATOM 683 N N . LEU A 1 91 ? -39.742 -9.459 43.846 1.00 89.81 91 LEU A N 1
ATOM 684 C CA . LEU A 1 91 ? -39.597 -9.974 45.211 1.00 89.81 91 LEU A CA 1
ATOM 685 C C . LEU A 1 91 ? -40.227 -9.045 46.257 1.00 89.81 91 LEU A C 1
ATOM 687 O O . LEU A 1 91 ? -40.746 -9.540 47.251 1.00 89.81 91 LEU A O 1
ATOM 691 N N . ALA A 1 92 ? -40.190 -7.727 46.044 1.00 88.00 92 ALA A N 1
ATOM 692 C CA . ALA A 1 92 ? -40.767 -6.738 46.958 1.00 88.00 92 ALA A CA 1
ATOM 693 C C . ALA A 1 92 ? -42.296 -6.590 46.831 1.00 88.00 92 ALA A C 1
ATOM 695 O O . ALA A 1 92 ? -42.935 -6.068 47.741 1.00 88.00 92 ALA A O 1
ATOM 696 N N . ALA A 1 93 ? -42.877 -7.008 45.703 1.00 76.81 93 ALA A N 1
ATOM 697 C CA . ALA A 1 93 ? -44.317 -6.950 45.445 1.00 76.81 93 ALA A CA 1
ATOM 698 C C . ALA A 1 93 ? -45.112 -8.157 45.997 1.00 76.81 93 ALA A C 1
ATOM 700 O O . ALA A 1 93 ? -46.329 -8.209 45.808 1.00 76.81 93 ALA A O 1
ATOM 701 N N . ASN A 1 94 ? -44.442 -9.110 46.657 1.00 52.41 94 ASN A N 1
ATOM 702 C CA . ASN A 1 94 ? -45.040 -10.223 47.412 1.00 52.41 94 ASN A CA 1
ATOM 703 C C . ASN A 1 94 ? -44.942 -9.978 48.922 1.00 52.41 94 ASN A C 1
ATOM 705 O O . ASN A 1 94 ? -45.789 -10.542 49.650 1.00 52.41 94 ASN A O 1
#

pLDDT: mean 90.01, std 15.18, range [35.78, 98.5]

Radius of gyration: 39.39 Å; chains: 1; bounding box: 81×28×111 Å